Protein AF-A0A173XIH0-F1 (afdb_monomer)

Structure (mmCIF, N/CA/C/O backbone):
data_AF-A0A173XIH0-F1
#
_entry.id   AF-A0A173XIH0-F1
#
loop_
_atom_site.group_PDB
_atom_site.id
_atom_site.type_symbol
_atom_site.label_atom_id
_atom_site.label_alt_id
_atom_site.label_comp_id
_atom_site.label_asym_id
_atom_site.label_entity_id
_atom_site.label_seq_id
_atom_site.pdbx_PDB_ins_code
_atom_site.Cartn_x
_atom_site.Cartn_y
_atom_site.Cartn_z
_atom_site.occupancy
_atom_site.B_iso_or_equiv
_atom_site.auth_seq_id
_atom_site.auth_comp_id
_atom_site.auth_asym_id
_atom_site.auth_atom_id
_atom_site.pdbx_PDB_model_num
ATOM 1 N N . MET A 1 1 ? -37.926 19.557 37.942 1.00 60.47 1 MET A N 1
ATOM 2 C CA . MET A 1 1 ? -37.524 19.863 36.545 1.00 60.47 1 MET A CA 1
ATOM 3 C C . MET A 1 1 ? -36.013 20.050 36.381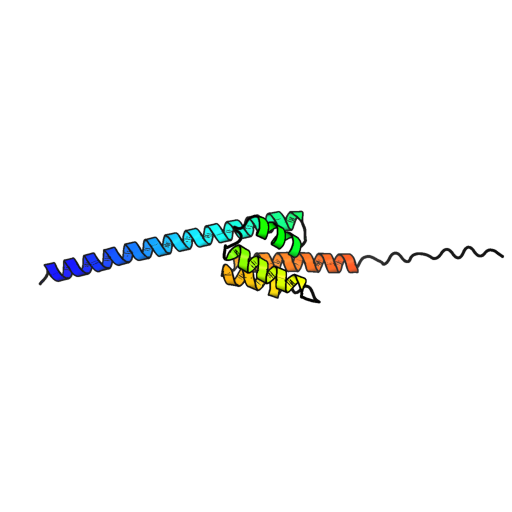 1.00 60.47 1 MET A C 1
ATOM 5 O O . MET A 1 1 ? -35.509 19.671 35.335 1.00 60.47 1 MET A O 1
ATOM 9 N N . GLN A 1 2 ? -35.277 20.563 37.377 1.00 63.16 2 GLN A N 1
ATOM 10 C CA . GLN A 1 2 ? -33.815 20.741 37.290 1.00 63.16 2 GLN A CA 1
ATOM 11 C C . GLN A 1 2 ? -33.027 19.413 37.257 1.00 63.16 2 GLN A C 1
ATOM 13 O O . GLN A 1 2 ? -32.140 19.270 36.421 1.00 63.16 2 GLN A O 1
ATOM 18 N N . ASP A 1 3 ? -33.408 18.404 38.051 1.00 62.69 3 ASP A N 1
ATOM 19 C CA . ASP A 1 3 ? -32.723 17.094 38.065 1.00 62.69 3 ASP A CA 1
ATOM 20 C C . ASP A 1 3 ? -32.789 16.342 36.726 1.00 62.69 3 ASP A C 1
ATOM 22 O O . ASP A 1 3 ? -31.844 15.658 36.338 1.00 62.69 3 ASP A O 1
ATOM 26 N N . LEU A 1 4 ? -33.882 16.513 35.973 1.00 60.94 4 LEU A N 1
ATOM 27 C CA . LEU A 1 4 ? -34.071 15.870 34.669 1.00 60.94 4 LEU A CA 1
ATOM 28 C C . LEU A 1 4 ? -33.140 16.471 33.600 1.00 60.94 4 LEU A C 1
ATOM 30 O O . LEU A 1 4 ? -32.615 15.747 32.758 1.00 60.94 4 LEU A O 1
ATOM 34 N N . ILE A 1 5 ? -32.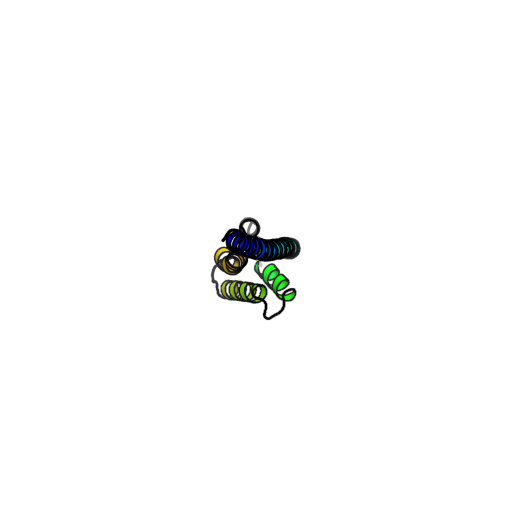890 17.783 33.665 1.00 63.06 5 ILE A N 1
ATOM 35 C CA . ILE A 1 5 ? -31.971 18.493 32.762 1.00 63.06 5 ILE A CA 1
ATOM 36 C C . ILE A 1 5 ? -30.520 18.094 33.058 1.00 63.06 5 ILE A C 1
ATOM 38 O O . ILE A 1 5 ? -29.743 17.863 32.131 1.00 63.06 5 ILE A O 1
ATOM 42 N N . ILE A 1 6 ? -30.163 17.949 34.338 1.00 63.34 6 ILE A N 1
ATOM 43 C CA . ILE A 1 6 ? -28.825 17.506 34.757 1.00 63.34 6 ILE A CA 1
ATOM 44 C C . ILE A 1 6 ? -28.576 16.062 34.297 1.00 63.34 6 ILE A C 1
ATOM 46 O O . ILE A 1 6 ? -27.523 15.777 33.729 1.00 63.34 6 ILE A O 1
ATOM 50 N N . TYR A 1 7 ? -29.555 15.165 34.450 1.00 60.44 7 TYR A N 1
ATOM 51 C CA . TYR A 1 7 ? -29.429 13.771 34.012 1.00 60.44 7 TYR A CA 1
ATOM 52 C C . TYR A 1 7 ? -29.264 13.645 32.485 1.00 60.44 7 TYR A C 1
ATOM 54 O O . TYR A 1 7 ? -28.395 12.910 32.010 1.00 60.44 7 TYR A O 1
ATOM 62 N N . PHE A 1 8 ? -30.027 14.423 31.706 1.00 60.16 8 PHE A N 1
ATOM 63 C CA . PHE A 1 8 ? -29.871 14.488 30.246 1.00 60.16 8 PHE A CA 1
ATOM 64 C C . PHE A 1 8 ? -28.514 15.077 29.823 1.00 60.16 8 PHE A C 1
ATOM 66 O O . PHE A 1 8 ? -27.862 14.534 28.931 1.00 60.16 8 PHE A O 1
ATOM 73 N N . GLY A 1 9 ? -28.048 16.143 30.482 1.00 61.84 9 GLY A N 1
ATOM 74 C CA . GLY A 1 9 ? -26.745 16.756 30.202 1.00 61.84 9 GLY A CA 1
ATOM 75 C C . GLY A 1 9 ? -25.562 15.823 30.486 1.00 61.84 9 GLY A C 1
ATOM 76 O O . GLY A 1 9 ? -24.640 15.721 29.674 1.00 61.84 9 GLY A O 1
ATOM 77 N N . VAL A 1 10 ? -25.612 15.076 31.595 1.00 64.00 10 VAL A N 1
ATOM 78 C CA . VAL A 1 10 ? -24.589 14.078 31.963 1.00 64.00 10 VAL A CA 1
ATOM 79 C C . VAL A 1 10 ? -24.595 12.884 30.994 1.00 64.00 10 VAL A C 1
ATOM 81 O O . VAL A 1 10 ? -23.530 12.391 30.605 1.00 64.00 10 VAL A O 1
ATOM 84 N N . GLY A 1 11 ? -25.772 12.449 30.532 1.00 63.78 11 GLY A N 1
ATOM 85 C CA . GLY A 1 11 ? -25.904 11.396 29.517 1.00 63.78 11 GLY A CA 1
ATOM 86 C C . GLY A 1 11 ? -25.273 11.767 28.167 1.00 63.78 11 GLY A C 1
ATOM 87 O O . GLY A 1 11 ? -24.557 10.965 27.570 1.00 63.78 11 GLY A O 1
ATOM 88 N N . ILE A 1 12 ? -25.459 13.007 27.705 1.00 69.69 12 ILE A N 1
ATOM 89 C CA . ILE A 1 12 ? -24.890 13.482 26.430 1.00 69.69 12 ILE A CA 1
ATOM 90 C C . ILE A 1 12 ? -23.365 13.650 26.531 1.00 69.69 12 ILE A C 1
ATOM 92 O O . ILE A 1 12 ? -22.634 13.234 25.628 1.00 69.69 12 ILE A O 1
ATOM 96 N N . ALA A 1 13 ? -22.865 14.201 27.641 1.00 70.44 13 ALA A N 1
ATOM 97 C CA . ALA A 1 13 ? -21.429 14.381 27.857 1.00 70.44 13 ALA A CA 1
ATOM 98 C C . ALA A 1 13 ? -20.673 13.040 27.927 1.00 70.44 13 ALA A C 1
ATOM 100 O O . ALA A 1 13 ? -19.589 12.902 27.355 1.00 70.44 13 ALA A O 1
ATOM 101 N N . SER A 1 14 ? -21.255 12.029 28.580 1.00 71.75 14 SER A N 1
ATOM 102 C CA . SER A 1 14 ? -20.665 10.685 28.667 1.00 71.75 14 SER A CA 1
ATOM 103 C C . SER A 1 14 ? -20.695 9.925 27.334 1.00 71.75 14 SER A C 1
ATOM 105 O O . SER A 1 14 ? -19.722 9.255 26.993 1.00 71.75 14 SER A O 1
ATOM 107 N N . ALA A 1 15 ? -21.740 10.079 26.517 1.00 76.19 15 ALA A N 1
ATOM 108 C CA . ALA A 1 15 ? -21.758 9.516 25.165 1.00 76.19 15 ALA A CA 1
ATOM 109 C C . ALA A 1 15 ? -20.702 10.174 24.253 1.00 76.19 15 ALA A C 1
ATOM 111 O O . ALA A 1 15 ? -19.993 9.485 23.514 1.00 76.19 15 ALA A O 1
ATOM 112 N N . GLY A 1 16 ? -20.541 11.500 24.346 1.00 79.12 16 GLY A N 1
ATOM 113 C CA . GLY A 1 16 ? -19.545 12.249 23.578 1.00 79.12 16 GLY A CA 1
ATOM 114 C C . GLY A 1 16 ? -18.103 11.821 23.872 1.00 79.12 16 GLY A C 1
ATOM 115 O O . GLY A 1 16 ? -17.307 11.655 22.944 1.00 79.12 16 GLY A O 1
ATOM 116 N N . THR A 1 17 ? -17.765 11.569 25.141 1.00 84.88 17 THR A N 1
ATOM 117 C CA . THR A 1 17 ? -16.416 11.114 25.523 1.00 84.88 17 THR A CA 1
ATOM 118 C C . THR A 1 17 ? -16.104 9.712 25.002 1.00 84.88 17 THR A C 1
ATOM 120 O O . THR A 1 17 ? -14.998 9.484 24.508 1.00 84.88 17 THR A O 1
ATOM 123 N N . VAL A 1 18 ? -17.070 8.787 25.023 1.00 85.50 18 VAL A N 1
ATOM 124 C CA . VAL A 1 18 ? -16.895 7.430 24.475 1.00 85.50 18 VAL A CA 1
ATOM 125 C C . VAL A 1 18 ? -16.679 7.468 22.960 1.00 85.50 18 VAL A C 1
ATOM 127 O O . VAL A 1 18 ? -15.744 6.837 22.459 1.00 85.50 18 VAL A O 1
ATOM 130 N N . VAL A 1 19 ? -17.479 8.247 22.223 1.00 87.81 19 VAL A N 1
ATOM 131 C CA . VAL A 1 19 ? -17.314 8.409 20.766 1.00 87.81 19 VAL A CA 1
ATOM 132 C C . VAL A 1 19 ? -15.955 9.033 20.435 1.00 87.81 19 VAL A C 1
ATOM 134 O O . VAL A 1 19 ? -15.242 8.526 19.564 1.00 87.81 19 VAL A O 1
ATOM 137 N N . GLY A 1 20 ? -15.551 10.073 21.172 1.00 87.94 20 GLY A N 1
ATOM 138 C CA . GLY A 1 20 ? -14.238 10.702 21.025 1.00 87.94 20 GLY A CA 1
ATOM 139 C C . GLY A 1 20 ? -13.082 9.725 21.260 1.00 87.94 20 GLY A C 1
ATOM 140 O O . GLY A 1 20 ? -12.135 9.682 20.472 1.00 87.94 20 GLY A O 1
ATOM 141 N N . LEU A 1 21 ? -13.180 8.872 22.286 1.00 90.94 21 LEU A N 1
ATOM 142 C CA . LEU A 1 21 ? -12.174 7.851 22.588 1.00 90.94 21 LEU A CA 1
ATOM 143 C C . LEU A 1 21 ? -12.066 6.803 21.467 1.00 90.94 21 LEU A C 1
ATOM 145 O O . LEU A 1 21 ? -10.957 6.429 21.072 1.00 90.94 21 LEU A O 1
ATOM 149 N N . ILE A 1 22 ? -13.201 6.345 20.928 1.00 91.38 22 ILE A N 1
ATOM 150 C CA . ILE A 1 22 ? -13.241 5.379 19.820 1.00 91.38 22 ILE A CA 1
ATOM 151 C C . ILE A 1 22 ? -12.598 5.986 18.568 1.00 91.38 22 ILE A C 1
ATOM 153 O O . ILE A 1 22 ? -11.704 5.367 17.983 1.00 91.38 22 ILE A O 1
ATOM 157 N N . ALA A 1 23 ? -12.988 7.206 18.187 1.00 90.56 23 ALA A N 1
ATOM 158 C CA . ALA A 1 23 ? -12.417 7.911 17.041 1.00 90.56 23 ALA A CA 1
ATOM 159 C C . ALA A 1 23 ? -10.901 8.113 17.200 1.00 90.56 23 ALA A C 1
ATOM 161 O O . ALA A 1 23 ? -10.127 7.813 16.287 1.00 90.56 23 ALA A O 1
ATOM 162 N N . PHE A 1 24 ? -10.455 8.519 18.392 1.00 89.75 24 PHE A N 1
ATOM 163 C CA . PHE A 1 24 ? -9.037 8.670 18.711 1.00 89.75 24 PHE A CA 1
ATOM 164 C C . PHE A 1 24 ? -8.264 7.348 18.579 1.00 89.75 24 PHE A C 1
ATOM 166 O O . PHE A 1 24 ? -7.184 7.299 17.978 1.00 89.75 24 PHE A O 1
ATOM 173 N N . CYS A 1 25 ? -8.826 6.247 19.084 1.00 90.38 25 CYS A N 1
ATOM 174 C CA . CYS A 1 25 ? -8.228 4.919 18.963 1.00 90.38 25 CYS A CA 1
ATOM 175 C C . CYS A 1 25 ? -8.116 4.466 17.502 1.00 90.38 25 CYS A C 1
ATOM 177 O O . CYS A 1 25 ? -7.081 3.919 17.106 1.00 90.38 25 CYS A O 1
ATOM 179 N N . LEU A 1 26 ? -9.155 4.697 16.694 1.00 88.06 26 LEU A N 1
ATOM 180 C CA . LEU A 1 26 ? -9.155 4.383 15.264 1.00 88.06 26 LEU A CA 1
ATOM 181 C C . LEU A 1 26 ? -8.106 5.206 14.512 1.00 88.06 26 LEU A C 1
ATOM 183 O O . LEU A 1 26 ? -7.312 4.638 13.762 1.00 88.06 26 LEU A O 1
ATOM 187 N N . HIS A 1 27 ? -8.025 6.508 14.784 1.00 87.06 27 HIS A N 1
ATOM 188 C CA . HIS A 1 27 ? -7.030 7.394 14.188 1.00 87.06 27 HIS A CA 1
ATOM 189 C C . HIS A 1 27 ? -5.594 6.960 14.533 1.00 87.06 27 HIS A C 1
ATOM 191 O O . HIS A 1 27 ? -4.738 6.836 13.653 1.00 87.06 27 HIS A O 1
ATOM 197 N N . ARG A 1 28 ? -5.325 6.616 15.800 1.00 89.19 28 ARG A N 1
ATOM 198 C CA . ARG A 1 28 ? -4.007 6.113 16.221 1.00 89.19 28 ARG A CA 1
ATOM 199 C C . ARG A 1 28 ? -3.665 4.771 15.566 1.00 89.19 28 ARG A C 1
ATOM 201 O O . ARG A 1 28 ? -2.511 4.549 15.196 1.00 89.19 28 ARG A O 1
ATOM 208 N N . LYS A 1 29 ? -4.649 3.880 15.392 1.00 88.88 29 LYS A N 1
ATOM 209 C CA . LYS A 1 29 ? -4.476 2.621 14.648 1.00 88.88 29 LYS A CA 1
ATOM 210 C C . LYS A 1 29 ? -4.179 2.875 13.165 1.00 88.88 29 LYS A C 1
ATOM 212 O O . LYS A 1 29 ? -3.264 2.235 12.651 1.00 88.88 29 LYS A O 1
ATOM 217 N N . LYS A 1 30 ? -4.879 3.813 12.505 1.00 89.44 30 LYS A N 1
ATOM 218 C CA . LYS A 1 30 ? -4.611 4.220 11.108 1.00 89.44 30 LYS A CA 1
ATOM 219 C C . LYS A 1 30 ? -3.163 4.694 10.962 1.00 89.44 30 LYS A C 1
ATOM 221 O O . LYS A 1 30 ? -2.419 4.103 10.185 1.00 89.44 30 LYS A O 1
ATOM 226 N N . LYS A 1 31 ? -2.716 5.634 11.804 1.00 90.88 31 LYS A N 1
ATOM 227 C CA . LYS A 1 31 ? -1.332 6.148 11.776 1.00 90.88 31 LYS A CA 1
ATOM 228 C C . LYS A 1 31 ? -0.270 5.060 11.939 1.00 90.88 31 LYS A C 1
ATOM 230 O O . LYS A 1 31 ? 0.710 5.046 11.203 1.00 90.88 31 LYS A O 1
ATOM 235 N N . LYS A 1 32 ? -0.470 4.109 12.860 1.00 92.31 32 LYS A N 1
ATOM 236 C CA . LYS A 1 32 ? 0.459 2.975 13.027 1.00 92.31 32 LYS A CA 1
ATOM 237 C C . LYS A 1 32 ? 0.5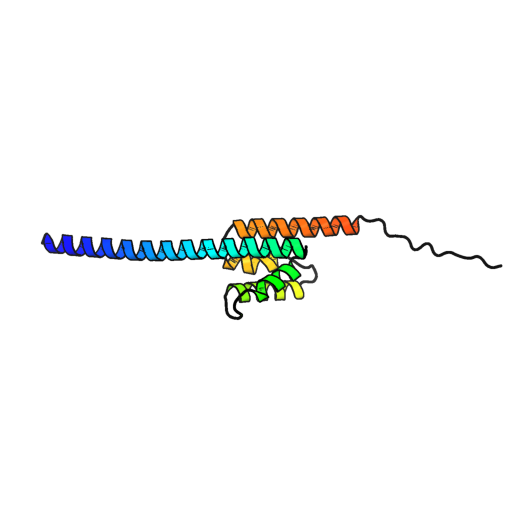38 2.097 11.776 1.00 92.31 32 LYS A C 1
ATOM 239 O O . LYS A 1 32 ? 1.623 1.651 11.418 1.00 92.31 32 LYS A O 1
ATOM 244 N N . LYS A 1 33 ? -0.597 1.843 11.119 1.00 91.81 33 LYS A N 1
ATOM 245 C CA . LYS A 1 33 ? -0.637 1.051 9.882 1.00 91.81 33 LYS A CA 1
ATOM 246 C C . LYS A 1 33 ? 0.063 1.756 8.722 1.00 91.81 33 LYS A C 1
ATOM 248 O O . LYS A 1 33 ? 0.827 1.105 8.018 1.00 91.81 33 LYS A O 1
ATOM 253 N N . VAL A 1 34 ? -0.172 3.059 8.560 1.00 93.25 34 VAL A N 1
ATOM 254 C CA . VAL A 1 34 ? 0.494 3.894 7.549 1.00 93.25 34 VAL A CA 1
ATOM 255 C C . VAL A 1 34 ? 2.006 3.884 7.765 1.00 93.25 34 VAL A C 1
ATOM 257 O O . VAL A 1 34 ? 2.751 3.547 6.850 1.00 93.25 34 VAL A O 1
ATOM 260 N N . ALA A 1 35 ? 2.463 4.151 8.993 1.00 94.12 35 ALA A N 1
ATOM 261 C CA . ALA A 1 35 ? 3.886 4.138 9.324 1.00 94.12 35 ALA A CA 1
ATOM 262 C C . ALA A 1 35 ? 4.537 2.781 9.005 1.00 94.12 35 ALA A C 1
ATOM 264 O O . ALA A 1 35 ? 5.572 2.731 8.343 1.00 94.12 35 ALA A O 1
ATOM 265 N N . PHE A 1 36 ? 3.886 1.678 9.393 1.00 94.69 36 PHE A N 1
ATOM 266 C CA . PHE A 1 36 ? 4.359 0.329 9.081 1.00 94.69 36 PHE A CA 1
ATOM 267 C C . PHE A 1 36 ? 4.454 0.067 7.571 1.00 94.69 36 PHE A C 1
ATOM 269 O O . PHE A 1 36 ? 5.416 -0.560 7.117 1.00 94.69 36 PHE A O 1
ATOM 276 N N . TYR A 1 37 ? 3.460 0.523 6.800 1.00 95.69 37 TYR A N 1
ATOM 277 C CA . TYR A 1 37 ? 3.460 0.385 5.347 1.00 95.69 37 TYR A CA 1
ATOM 278 C C . TYR A 1 37 ? 4.628 1.159 4.730 1.00 95.69 37 TYR A C 1
ATOM 280 O O . TYR A 1 37 ? 5.430 0.560 4.018 1.00 95.69 37 TYR A O 1
ATOM 288 N N . ILE A 1 38 ? 4.768 2.448 5.057 1.00 95.50 38 ILE A N 1
ATOM 289 C CA . ILE A 1 38 ? 5.823 3.328 4.533 1.00 95.50 38 ILE A CA 1
ATOM 290 C C . ILE A 1 38 ? 7.214 2.773 4.848 1.00 95.50 38 ILE A C 1
ATOM 292 O O . ILE A 1 38 ? 8.080 2.722 3.972 1.00 95.50 38 ILE A O 1
ATOM 296 N N . GLU A 1 39 ? 7.440 2.344 6.090 1.00 95.56 39 GLU A N 1
ATOM 297 C CA . GLU A 1 39 ? 8.722 1.789 6.525 1.00 95.56 39 GLU A CA 1
ATOM 298 C C . GLU A 1 39 ? 9.041 0.482 5.789 1.00 95.56 39 GLU A C 1
ATOM 300 O O . GLU A 1 39 ? 10.124 0.324 5.217 1.00 95.56 39 GLU A O 1
ATOM 305 N N . SER A 1 40 ? 8.082 -0.447 5.752 1.00 94.44 40 SER A N 1
ATOM 306 C CA . SER A 1 40 ? 8.278 -1.743 5.102 1.00 94.44 40 SER A CA 1
ATOM 307 C C . SER A 1 40 ? 8.472 -1.592 3.594 1.00 94.44 40 SER A C 1
ATOM 309 O O . SER A 1 40 ? 9.381 -2.211 3.039 1.00 94.44 40 SER A O 1
ATOM 311 N N . PHE A 1 41 ? 7.673 -0.746 2.940 1.00 95.75 41 PHE A N 1
ATOM 312 C CA . PHE A 1 41 ? 7.770 -0.496 1.506 1.00 95.75 41 PHE A CA 1
ATOM 313 C C . PHE A 1 41 ? 9.126 0.115 1.152 1.00 95.75 41 PHE A C 1
ATOM 315 O O . PHE A 1 41 ? 9.811 -0.404 0.275 1.00 95.75 41 PHE A O 1
ATOM 322 N N . ASN A 1 42 ? 9.578 1.142 1.884 1.00 94.50 42 ASN A N 1
ATOM 323 C CA . ASN A 1 42 ? 10.907 1.726 1.685 1.00 94.50 42 ASN A CA 1
ATOM 324 C C . ASN A 1 42 ? 12.029 0.697 1.846 1.00 94.50 42 ASN A C 1
ATOM 326 O O . ASN A 1 42 ? 12.970 0.679 1.053 1.00 94.50 42 ASN A O 1
ATOM 330 N N . ASN A 1 43 ? 11.950 -0.159 2.867 1.00 94.75 43 ASN A N 1
ATOM 331 C CA . ASN A 1 43 ? 12.973 -1.171 3.118 1.00 94.75 43 ASN A CA 1
ATOM 332 C C . ASN A 1 43 ? 13.060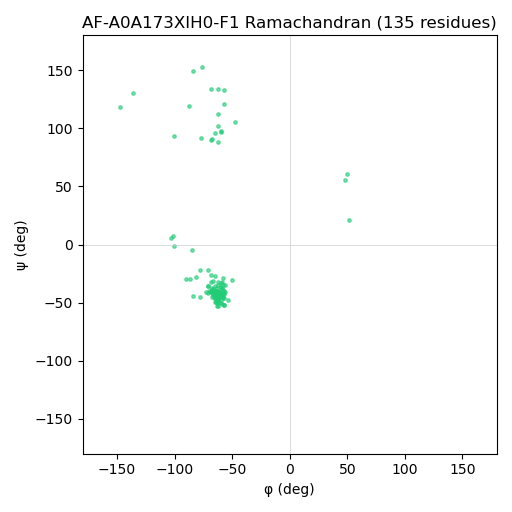 -2.183 1.964 1.00 94.75 43 ASN A C 1
ATOM 334 O O . ASN A 1 43 ? 14.148 -2.465 1.463 1.00 94.75 43 ASN A O 1
ATOM 338 N N . TYR A 1 44 ? 11.920 -2.688 1.488 1.00 95.06 44 TYR A N 1
ATOM 339 C CA . TYR A 1 44 ? 11.897 -3.602 0.344 1.00 95.06 44 TYR A CA 1
ATOM 340 C C . TYR A 1 44 ? 12.298 -2.915 -0.962 1.00 95.06 44 TYR A C 1
ATOM 342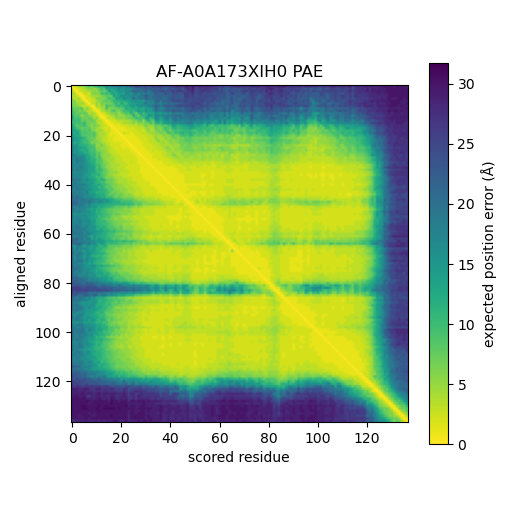 O O . TYR A 1 44 ? 13.078 -3.485 -1.723 1.00 95.06 44 TYR A O 1
ATOM 350 N N . PHE A 1 45 ? 11.858 -1.678 -1.191 1.00 94.44 45 PHE A N 1
ATOM 351 C CA . PHE A 1 45 ? 12.221 -0.926 -2.387 1.00 94.44 45 PHE A CA 1
ATOM 352 C C . PHE A 1 45 ? 13.721 -0.637 -2.451 1.00 94.44 45 PHE A C 1
ATOM 354 O O . PHE A 1 45 ? 14.327 -0.790 -3.506 1.00 94.44 45 PHE A O 1
ATOM 361 N N . ARG A 1 46 ? 14.363 -0.304 -1.323 1.00 91.38 46 ARG A N 1
ATOM 362 C CA . ARG A 1 46 ? 15.825 -0.127 -1.264 1.00 91.38 46 ARG A CA 1
ATOM 363 C C . ARG A 1 46 ? 16.589 -1.386 -1.673 1.00 91.38 46 ARG A C 1
ATOM 365 O O . ARG A 1 46 ? 17.632 -1.264 -2.308 1.00 91.38 46 ARG A O 1
ATOM 372 N N . LYS A 1 47 ? 16.080 -2.567 -1.308 1.00 90.19 47 LYS A N 1
ATOM 373 C CA . LYS A 1 47 ? 16.707 -3.861 -1.620 1.00 90.19 47 LYS A CA 1
ATOM 374 C C . LYS A 1 47 ? 16.469 -4.287 -3.064 1.00 90.19 47 LYS A C 1
ATOM 376 O O . LYS A 1 47 ? 17.399 -4.721 -3.727 1.00 90.19 47 LYS A O 1
ATOM 381 N N . ASN A 1 48 ? 15.234 -4.152 -3.536 1.00 88.19 48 ASN A N 1
ATOM 382 C CA . ASN A 1 48 ? 14.823 -4.696 -4.826 1.00 88.19 48 ASN A CA 1
ATOM 383 C C . ASN A 1 48 ? 15.035 -3.709 -5.981 1.00 88.19 48 ASN A C 1
ATOM 385 O O . ASN A 1 48 ? 15.214 -4.137 -7.113 1.00 88.19 48 ASN A O 1
ATOM 389 N N . ARG A 1 49 ? 14.954 -2.398 -5.706 1.00 87.56 49 ARG A N 1
ATOM 390 C CA . ARG A 1 49 ? 14.882 -1.303 -6.696 1.00 87.56 49 ARG A CA 1
ATOM 391 C C . ARG A 1 49 ? 13.799 -1.484 -7.771 1.00 87.56 49 ARG A C 1
ATOM 393 O O . ARG A 1 49 ? 13.846 -0.850 -8.817 1.00 87.56 49 ARG A O 1
ATOM 400 N N . ASP A 1 50 ? 12.796 -2.305 -7.480 1.00 90.19 50 ASP A N 1
ATOM 401 C CA . ASP A 1 50 ? 11.698 -2.648 -8.376 1.00 90.19 50 ASP A CA 1
ATOM 402 C C . ASP A 1 50 ? 10.372 -2.616 -7.603 1.00 90.19 50 ASP A C 1
ATOM 404 O O . ASP A 1 50 ? 10.251 -3.188 -6.511 1.00 90.19 50 ASP A O 1
ATOM 408 N N . ILE A 1 51 ? 9.375 -1.917 -8.153 1.00 92.44 51 ILE A N 1
ATOM 409 C CA . ILE A 1 51 ? 8.076 -1.692 -7.498 1.00 92.44 51 ILE A CA 1
ATOM 410 C C . ILE A 1 51 ? 7.279 -2.996 -7.393 1.00 92.44 51 ILE A C 1
ATOM 412 O O . ILE A 1 51 ? 6.714 -3.288 -6.339 1.00 92.44 51 ILE A O 1
ATOM 416 N N . ARG A 1 52 ? 7.288 -3.827 -8.437 1.00 93.62 52 ARG A N 1
ATOM 417 C CA . ARG A 1 52 ? 6.549 -5.093 -8.476 1.00 93.62 52 ARG A CA 1
ATOM 418 C C . ARG A 1 52 ? 7.077 -6.076 -7.432 1.00 93.62 52 ARG A C 1
ATOM 420 O 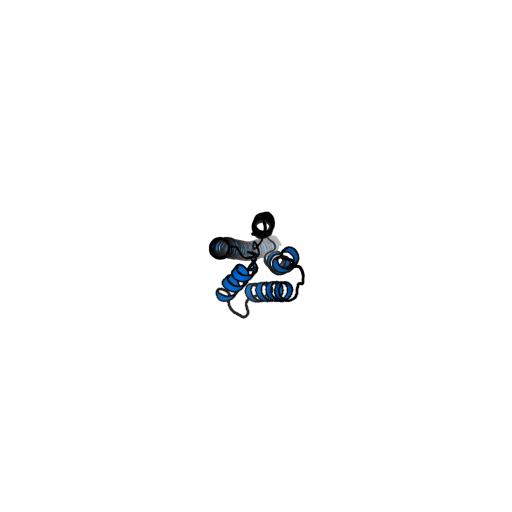O . ARG A 1 52 ? 6.312 -6.617 -6.632 1.00 93.62 52 ARG A O 1
ATOM 427 N N . LEU A 1 53 ? 8.395 -6.273 -7.385 1.00 93.31 53 LEU A N 1
ATOM 428 C CA . LEU A 1 53 ? 9.058 -7.126 -6.394 1.00 93.31 53 LEU A CA 1
ATOM 429 C C . LEU A 1 53 ? 8.851 -6.602 -4.970 1.00 93.31 53 LEU A C 1
ATOM 431 O O . LEU A 1 53 ? 8.695 -7.386 -4.029 1.00 93.31 53 LEU A O 1
ATOM 435 N N . THR A 1 54 ? 8.805 -5.280 -4.804 1.00 95.31 54 THR A N 1
ATOM 436 C CA . THR A 1 54 ? 8.480 -4.634 -3.527 1.00 95.31 54 THR A CA 1
ATOM 437 C C . THR A 1 54 ? 7.056 -4.967 -3.089 1.00 95.31 54 THR A C 1
ATOM 439 O O . THR A 1 54 ? 6.869 -5.450 -1.972 1.00 95.31 54 THR A O 1
ATOM 442 N N . MET A 1 55 ? 6.062 -4.811 -3.967 1.00 94.38 55 MET A N 1
ATOM 443 C CA . MET A 1 55 ? 4.664 -5.157 -3.683 1.00 94.38 55 MET A CA 1
ATOM 444 C C . MET A 1 55 ? 4.487 -6.653 -3.374 1.00 94.38 55 MET A C 1
ATOM 446 O O . MET A 1 55 ? 3.796 -7.005 -2.417 1.00 94.38 55 MET A O 1
ATOM 450 N N . LEU A 1 56 ? 5.166 -7.545 -4.103 1.00 94.88 56 LEU A N 1
ATOM 451 C CA . LEU A 1 56 ? 5.170 -8.987 -3.812 1.00 94.88 56 LEU A CA 1
ATOM 452 C C . LEU A 1 56 ? 5.780 -9.299 -2.439 1.00 94.88 56 LEU A C 1
ATOM 454 O O . LEU A 1 56 ? 5.260 -10.133 -1.695 1.00 94.88 56 LEU A O 1
ATOM 458 N N . SER A 1 57 ? 6.870 -8.619 -2.081 1.00 94.62 57 SER A N 1
ATOM 459 C CA . SER A 1 57 ? 7.522 -8.780 -0.775 1.00 94.62 57 SER A CA 1
ATOM 460 C C . SER A 1 57 ? 6.633 -8.276 0.364 1.00 94.62 57 SER A C 1
ATOM 462 O O . SER A 1 57 ? 6.516 -8.937 1.398 1.00 94.62 57 SER A O 1
ATOM 464 N N . MET A 1 58 ? 5.943 -7.154 0.149 1.00 93.94 58 MET A N 1
ATOM 465 C CA . MET A 1 58 ? 4.941 -6.615 1.070 1.00 93.94 58 MET A CA 1
ATOM 466 C C . MET A 1 58 ? 3.770 -7.581 1.259 1.00 93.94 58 MET A C 1
ATOM 468 O O . MET A 1 58 ? 3.357 -7.837 2.391 1.00 93.94 58 MET A O 1
ATOM 472 N N . LEU A 1 59 ? 3.270 -8.181 0.176 1.00 94.25 59 LEU A N 1
ATOM 473 C CA . LEU A 1 59 ? 2.144 -9.112 0.218 1.00 94.25 59 LEU A CA 1
ATOM 474 C C . LEU A 1 59 ? 2.413 -10.320 1.129 1.00 94.25 59 LEU A C 1
ATOM 476 O O . LEU A 1 59 ? 1.502 -10.773 1.820 1.00 94.25 59 LEU A O 1
ATOM 480 N N . LYS A 1 60 ? 3.662 -10.806 1.191 1.00 92.69 60 LYS A N 1
ATOM 481 C CA . LYS A 1 60 ? 4.062 -11.917 2.076 1.00 92.69 60 LYS A CA 1
ATOM 482 C C . LYS A 1 60 ? 3.954 -11.577 3.567 1.00 92.69 60 LYS A C 1
ATOM 484 O O . LYS A 1 60 ? 3.768 -12.484 4.373 1.00 92.69 60 LYS A O 1
ATOM 489 N N . LYS A 1 61 ? 4.067 -10.298 3.945 1.00 91.81 61 LYS A N 1
ATOM 490 C CA . LYS A 1 61 ? 3.954 -9.848 5.344 1.00 91.81 61 LYS A CA 1
ATOM 491 C C . LYS A 1 61 ? 2.511 -9.698 5.819 1.00 91.81 61 LYS A C 1
ATOM 493 O O . LYS A 1 61 ? 2.251 -9.807 7.017 1.00 91.81 61 LYS A O 1
ATOM 498 N N . TYR A 1 62 ? 1.575 -9.420 4.916 1.00 91.88 62 TYR A N 1
ATOM 499 C CA . TYR A 1 62 ? 0.181 -9.215 5.291 1.00 91.88 62 TYR A CA 1
ATOM 500 C C . TYR A 1 62 ? -0.586 -10.533 5.416 1.00 91.88 62 TYR A C 1
ATOM 502 O O . TYR A 1 62 ? -0.343 -11.512 4.710 1.00 91.88 62 TYR A O 1
ATOM 510 N N . LYS A 1 63 ? -1.582 -10.555 6.311 1.00 91.06 63 LYS A N 1
ATOM 511 C CA . LYS A 1 63 ? -2.512 -11.687 6.407 1.00 91.06 63 LYS A CA 1
ATOM 512 C C . LYS A 1 63 ? -3.275 -11.815 5.085 1.00 91.06 63 LYS A C 1
ATOM 514 O O . LYS A 1 63 ? -3.840 -10.837 4.611 1.00 91.06 63 LYS A O 1
ATOM 519 N N . LYS A 1 64 ? -3.385 -13.032 4.538 1.00 88.12 64 LYS A N 1
ATOM 520 C CA . LYS A 1 64 ? -3.966 -13.303 3.200 1.00 88.12 64 LYS A CA 1
ATOM 521 C C . LYS A 1 64 ? -5.345 -12.674 2.933 1.00 88.12 64 LYS A C 1
ATOM 523 O O . LYS A 1 64 ? -5.656 -12.405 1.774 1.00 88.12 64 LYS A O 1
ATOM 528 N N . ARG A 1 65 ? -6.164 -12.504 3.978 1.00 88.06 65 ARG A N 1
ATOM 529 C CA . ARG A 1 65 ? -7.535 -11.959 3.932 1.00 88.06 65 ARG A CA 1
ATOM 530 C C . ARG A 1 65 ? -7.633 -10.492 4.382 1.00 88.06 65 ARG A C 1
ATOM 532 O O . ARG A 1 65 ? -8.736 -9.999 4.581 1.00 88.06 65 ARG A O 1
ATOM 539 N N . SER A 1 66 ? -6.511 -9.811 4.619 1.00 92.75 66 SER A N 1
ATOM 540 C CA . SER A 1 66 ? -6.531 -8.404 5.023 1.00 92.75 66 SER A CA 1
ATOM 541 C C . SER A 1 66 ? -6.828 -7.498 3.827 1.00 92.75 66 SER A C 1
ATOM 543 O O . SER A 1 66 ? -6.522 -7.849 2.684 1.00 92.75 66 SER A O 1
ATOM 545 N N . LYS A 1 67 ? -7.410 -6.324 4.091 1.00 93.44 67 LYS A N 1
ATOM 546 C CA . LYS A 1 67 ? -7.701 -5.333 3.046 1.00 93.44 67 LYS A CA 1
ATOM 547 C C . LYS A 1 67 ? -6.415 -4.872 2.355 1.00 93.44 67 LYS A C 1
ATOM 549 O O . LYS A 1 67 ? -6.389 -4.720 1.143 1.00 93.44 67 LYS A O 1
ATOM 554 N N . GLU A 1 68 ? -5.327 -4.753 3.116 1.00 93.88 68 GLU A N 1
ATOM 555 C CA . GLU A 1 68 ? -3.993 -4.407 2.615 1.00 93.88 68 GLU A CA 1
ATOM 556 C C . GLU A 1 68 ? -3.474 -5.463 1.627 1.00 93.88 68 GLU A C 1
ATOM 558 O O . GLU A 1 68 ? -2.998 -5.124 0.547 1.00 93.88 68 GLU A O 1
ATOM 563 N N . ALA A 1 69 ? -3.630 -6.753 1.951 1.00 94.75 69 ALA A N 1
ATOM 564 C CA . ALA A 1 69 ? -3.268 -7.836 1.040 1.00 94.75 69 ALA A CA 1
ATOM 565 C C . ALA A 1 69 ? -4.140 -7.851 -0.226 1.00 94.75 69 ALA A C 1
ATOM 567 O O . ALA A 1 69 ? -3.646 -8.180 -1.301 1.00 94.75 69 ALA A O 1
ATOM 568 N N . GLN A 1 70 ? -5.427 -7.515 -0.115 1.00 95.75 70 GLN A N 1
ATOM 569 C CA . GLN A 1 70 ? -6.327 -7.415 -1.267 1.00 95.75 70 GLN A CA 1
ATOM 570 C C . GLN A 1 70 ? -5.946 -6.250 -2.185 1.00 95.75 70 GLN A C 1
ATOM 572 O O . GLN A 1 70 ? -5.835 -6.462 -3.388 1.00 95.75 70 GLN A O 1
ATOM 577 N N . ALA A 1 71 ? -5.663 -5.068 -1.631 1.00 95.06 71 ALA A N 1
ATOM 578 C CA . ALA A 1 71 ? -5.199 -3.915 -2.401 1.00 95.06 71 ALA A CA 1
ATOM 579 C C . ALA A 1 71 ? -3.871 -4.206 -3.118 1.00 95.06 71 ALA A C 1
ATOM 581 O O . ALA A 1 71 ? -3.744 -3.948 -4.312 1.00 95.06 71 ALA A O 1
ATOM 582 N N . LEU A 1 72 ? -2.915 -4.837 -2.425 1.00 95.25 72 LEU A N 1
ATOM 583 C CA . LEU A 1 72 ? -1.652 -5.274 -3.030 1.00 95.25 72 LEU A CA 1
ATOM 584 C C . LEU A 1 72 ? -1.870 -6.270 -4.173 1.00 95.25 72 LEU A C 1
ATOM 586 O O . LEU A 1 72 ? -1.220 -6.154 -5.205 1.00 95.25 72 LEU A O 1
ATOM 590 N N . LYS A 1 73 ? -2.781 -7.237 -4.012 1.00 95.25 73 LYS A N 1
ATOM 591 C CA . LYS A 1 73 ? -3.123 -8.195 -5.075 1.00 95.25 73 LYS A CA 1
ATOM 592 C C . LYS A 1 73 ? -3.769 -7.516 -6.278 1.00 95.25 73 LYS A C 1
ATOM 594 O O . LYS A 1 73 ? -3.409 -7.860 -7.394 1.00 95.25 73 LYS A O 1
ATOM 599 N N . ALA A 1 74 ? -4.693 -6.583 -6.055 1.00 93.88 74 ALA A N 1
ATOM 600 C CA . ALA A 1 74 ? -5.350 -5.842 -7.129 1.00 93.88 74 ALA A CA 1
ATOM 601 C C . ALA A 1 74 ? -4.335 -5.010 -7.925 1.00 93.88 74 ALA A C 1
ATOM 603 O O . ALA A 1 74 ? -4.271 -5.126 -9.146 1.00 93.88 74 ALA A O 1
ATOM 604 N N . GLY A 1 75 ? -3.471 -4.267 -7.225 1.00 93.94 75 GLY A N 1
ATOM 605 C CA . GLY A 1 75 ? -2.399 -3.503 -7.857 1.00 93.94 75 GLY A CA 1
ATOM 606 C C . GLY A 1 75 ? -1.412 -4.388 -8.622 1.00 93.94 75 GLY A C 1
ATOM 607 O O . GLY A 1 75 ? -1.068 -4.083 -9.758 1.00 93.94 75 GLY A O 1
ATOM 608 N N . LEU A 1 76 ? -0.992 -5.518 -8.037 1.00 93.88 76 LEU A N 1
ATOM 609 C CA . LEU A 1 76 ? -0.108 -6.482 -8.705 1.00 93.88 76 LEU A CA 1
ATOM 610 C C . LEU A 1 76 ? -0.755 -7.104 -9.943 1.00 93.88 76 LEU A C 1
ATOM 612 O O . LEU A 1 76 ? -0.102 -7.214 -10.971 1.00 93.88 76 LEU A O 1
ATOM 616 N N . TYR A 1 77 ? -2.030 -7.481 -9.855 1.00 92.69 77 TYR A N 1
ATOM 617 C CA . TYR A 1 77 ? -2.769 -8.026 -10.988 1.00 92.69 77 TYR A CA 1
ATOM 618 C C . TYR A 1 77 ? -2.859 -7.014 -12.132 1.00 92.69 77 TYR A C 1
ATOM 620 O O . TYR A 1 77 ? -2.625 -7.371 -13.282 1.00 92.69 77 TYR A O 1
ATOM 628 N N . TYR A 1 78 ? -3.149 -5.747 -11.828 1.00 90.12 78 TYR A N 1
ATOM 629 C CA . TYR A 1 78 ? -3.155 -4.693 -12.840 1.00 90.12 78 TYR A CA 1
ATOM 630 C C . TYR A 1 78 ? -1.770 -4.518 -13.471 1.00 90.12 78 TYR A C 1
ATOM 632 O O . TYR A 1 78 ? -1.645 -4.467 -14.691 1.00 90.12 78 TYR A O 1
ATOM 640 N N . LEU A 1 79 ? -0.722 -4.486 -12.645 1.00 90.50 79 LEU A N 1
ATOM 641 C CA . LEU A 1 79 ? 0.648 -4.301 -13.111 1.00 90.50 79 LEU A CA 1
ATOM 642 C C . LEU A 1 79 ? 1.127 -5.451 -14.009 1.00 90.50 79 LEU A C 1
ATOM 644 O O . LEU A 1 79 ? 1.778 -5.195 -15.017 1.00 90.50 79 LEU A O 1
ATOM 648 N N . ASP A 1 80 ? 0.779 -6.692 -13.665 1.00 87.62 80 ASP A N 1
ATOM 649 C CA . ASP A 1 80 ? 1.142 -7.893 -14.429 1.00 87.62 80 ASP A CA 1
ATOM 650 C C . ASP A 1 80 ? 0.435 -7.964 -15.792 1.00 87.62 80 ASP A C 1
ATOM 652 O O . ASP A 1 80 ? 0.974 -8.553 -16.725 1.00 87.62 80 ASP A O 1
ATOM 656 N N . ASN A 1 81 ? -0.741 -7.342 -15.924 1.00 84.19 81 ASN A N 1
ATOM 657 C CA . ASN A 1 81 ? -1.512 -7.299 -17.171 1.00 84.19 81 ASN A CA 1
ATOM 658 C C . ASN A 1 81 ? -1.357 -5.972 -17.940 1.00 84.19 81 ASN A C 1
ATOM 660 O O . ASN A 1 81 ? -1.943 -5.805 -19.010 1.00 84.19 81 ASN A O 1
ATOM 664 N N . SER A 1 82 ? -0.584 -5.016 -17.418 1.00 78.75 82 SER A N 1
ATOM 665 C CA . SER A 1 82 ? -0.368 -3.716 -18.054 1.00 78.75 82 SER A CA 1
ATOM 666 C C . SER A 1 82 ? 0.797 -3.779 -19.044 1.00 78.75 82 SER A C 1
ATOM 668 O O . SER A 1 82 ? 1.944 -3.997 -18.655 1.00 78.75 82 SER A O 1
ATOM 670 N N . ILE A 1 83 ? 0.518 -3.505 -20.323 1.00 66.06 83 ILE A N 1
ATOM 671 C CA . ILE A 1 83 ? 1.523 -3.472 -21.406 1.00 66.06 83 ILE A CA 1
ATOM 672 C C . ILE A 1 83 ? 2.635 -2.446 -21.115 1.00 66.06 83 ILE A C 1
ATOM 674 O O . ILE A 1 83 ? 3.791 -2.658 -21.475 1.00 66.06 83 ILE A O 1
ATOM 678 N N . LEU A 1 84 ? 2.304 -1.344 -20.432 1.00 68.25 84 LEU A N 1
ATOM 679 C CA . LEU A 1 84 ? 3.223 -0.233 -20.159 1.00 68.25 84 LEU A CA 1
ATOM 680 C C . LEU A 1 84 ? 3.761 -0.210 -18.723 1.00 68.25 84 LEU A C 1
ATOM 682 O O . LEU A 1 84 ? 4.477 0.726 -18.371 1.00 68.25 84 LEU A O 1
ATOM 686 N N . GLN A 1 85 ? 3.451 -1.226 -17.906 1.00 73.56 85 GLN A N 1
ATOM 687 C CA . GLN A 1 85 ? 3.788 -1.254 -16.478 1.00 73.56 85 GLN A CA 1
ATOM 688 C C . GLN A 1 85 ? 3.399 0.051 -15.778 1.00 73.56 85 GLN A C 1
ATOM 690 O O . GLN A 1 85 ? 4.222 0.731 -15.165 1.00 73.56 85 GLN A O 1
ATOM 695 N N . ASP A 1 86 ? 2.125 0.403 -15.913 1.00 86.88 86 ASP A N 1
ATOM 696 C CA . ASP A 1 86 ? 1.545 1.600 -15.321 1.00 86.88 86 ASP A CA 1
ATOM 697 C C . ASP A 1 86 ? 1.512 1.484 -13.784 1.00 86.88 86 ASP A C 1
ATOM 699 O O . ASP A 1 86 ? 0.590 0.936 -13.168 1.00 86.88 86 ASP A O 1
ATOM 703 N N . TYR A 1 87 ? 2.603 1.958 -13.177 1.00 90.44 87 TYR A N 1
ATOM 704 C CA . TYR A 1 87 ? 2.837 1.920 -11.740 1.00 90.44 87 TYR A CA 1
ATOM 705 C C . TYR A 1 87 ? 1.903 2.847 -10.966 1.00 90.44 87 TYR A C 1
ATOM 707 O O . TYR A 1 87 ? 1.551 2.511 -9.836 1.00 90.44 87 TYR A O 1
ATOM 715 N N . ASP A 1 88 ? 1.503 3.978 -11.549 1.00 90.00 88 ASP A N 1
ATOM 716 C CA . ASP A 1 88 ? 0.601 4.938 -10.913 1.00 90.00 88 ASP A CA 1
ATOM 717 C C . ASP A 1 88 ? -0.756 4.278 -10.652 1.00 90.00 88 ASP A C 1
ATOM 719 O O . ASP A 1 88 ? -1.208 4.191 -9.506 1.00 90.00 88 ASP A O 1
ATOM 723 N N . SER A 1 89 ? -1.350 3.681 -11.687 1.00 90.81 89 SER A N 1
ATOM 724 C CA . SER A 1 89 ? -2.617 2.957 -11.552 1.00 90.81 89 SER A CA 1
ATOM 725 C C . SER A 1 89 ? -2.502 1.745 -10.626 1.00 90.81 89 SER A C 1
ATOM 727 O O . SER A 1 89 ? -3.382 1.523 -9.793 1.00 90.81 89 SER A O 1
ATOM 729 N N . ALA A 1 90 ? -1.409 0.978 -10.698 1.00 93.00 90 ALA A N 1
ATOM 730 C CA . ALA A 1 90 ? -1.196 -0.168 -9.812 1.00 93.00 90 ALA A CA 1
ATOM 731 C C . ALA A 1 90 ? -1.104 0.235 -8.328 1.00 93.00 90 ALA A C 1
ATOM 733 O O . ALA A 1 90 ? -1.682 -0.428 -7.461 1.00 93.00 90 ALA A O 1
ATOM 734 N N . LEU A 1 91 ? -0.386 1.318 -8.022 1.00 94.50 91 LEU A N 1
ATOM 735 C CA . LEU A 1 91 ? -0.209 1.801 -6.653 1.00 94.50 91 LEU A CA 1
ATOM 736 C C . LEU A 1 91 ? -1.437 2.564 -6.135 1.00 94.50 91 LEU A C 1
ATOM 738 O O . LEU A 1 91 ? -1.662 2.567 -4.921 1.00 94.50 91 LEU A O 1
ATOM 742 N N . SER A 1 92 ? -2.286 3.097 -7.023 1.00 94.06 92 SER A N 1
ATOM 743 C CA . SER A 1 92 ? -3.534 3.780 -6.652 1.00 94.06 92 SER A CA 1
ATOM 744 C C . SER A 1 92 ? -4.478 2.908 -5.811 1.00 94.06 92 SER A C 1
ATOM 746 O O . SER A 1 92 ? -5.091 3.401 -4.867 1.00 94.06 92 SER A O 1
ATOM 748 N N . TYR A 1 93 ? -4.524 1.590 -6.053 1.00 93.50 93 TYR A N 1
ATOM 749 C CA . TYR A 1 93 ? -5.312 0.644 -5.249 1.00 93.50 93 TYR A CA 1
ATOM 750 C C . TYR A 1 93 ? -4.900 0.639 -3.774 1.00 93.50 93 TYR A C 1
ATOM 752 O O . TYR A 1 93 ? -5.722 0.412 -2.883 1.00 93.50 93 TYR A O 1
ATOM 760 N N . ILE A 1 94 ? -3.614 0.867 -3.511 1.00 94.50 94 ILE A N 1
ATOM 761 C CA . ILE A 1 94 ? -3.060 0.906 -2.162 1.00 94.50 94 ILE A CA 1
ATOM 762 C C . ILE A 1 94 ? -3.254 2.295 -1.563 1.00 94.50 94 ILE A C 1
ATOM 764 O O . ILE A 1 94 ? -3.706 2.401 -0.425 1.00 94.50 94 ILE A O 1
ATOM 768 N N . SER A 1 95 ? -2.975 3.344 -2.336 1.00 93.19 95 SER A N 1
ATOM 769 C CA . SER A 1 95 ? -3.226 4.731 -1.946 1.00 93.19 95 SER A CA 1
ATOM 770 C C . SER A 1 95 ? -4.675 4.952 -1.513 1.00 93.19 95 SER A C 1
ATOM 772 O O . SER A 1 95 ? -4.915 5.431 -0.410 1.00 93.19 95 SER A O 1
ATOM 774 N N . TYR A 1 96 ? -5.641 4.472 -2.299 1.00 93.19 96 TYR A N 1
ATOM 775 C CA . TYR A 1 96 ? -7.066 4.557 -1.981 1.00 93.19 96 TYR A CA 1
ATOM 776 C C . TYR A 1 96 ? -7.434 3.849 -0.670 1.00 93.19 96 TYR A C 1
ATOM 778 O O . TYR A 1 96 ? -8.271 4.324 0.093 1.00 93.19 96 TYR A O 1
ATOM 786 N N . LEU A 1 97 ? -6.806 2.705 -0.376 1.00 94.12 97 LEU A N 1
ATOM 787 C CA . LEU A 1 97 ? -7.079 1.971 0.859 1.00 94.12 97 LEU A CA 1
ATOM 788 C C . LEU A 1 97 ? -6.623 2.745 2.101 1.00 94.12 97 LEU A C 1
ATOM 790 O O . LEU A 1 97 ? -7.289 2.693 3.139 1.00 94.12 97 LEU A O 1
ATOM 794 N N . PHE A 1 98 ? -5.440 3.353 2.031 1.00 91.44 98 PHE A N 1
ATOM 795 C CA . PHE A 1 98 ? -4.853 4.029 3.180 1.00 91.44 98 PHE A CA 1
ATOM 796 C C . PHE A 1 98 ? -5.311 5.476 3.314 1.00 91.44 98 PHE A C 1
ATOM 798 O O . PHE A 1 98 ? -5.401 5.930 4.455 1.00 91.44 98 PHE A O 1
ATOM 805 N N . ASP A 1 99 ? -5.638 6.144 2.204 1.00 92.50 99 ASP A N 1
ATOM 806 C CA . ASP A 1 99 ? -6.110 7.530 2.165 1.00 92.50 99 ASP A CA 1
ATOM 807 C C . ASP A 1 99 ? -5.177 8.431 2.996 1.00 92.50 99 ASP A C 1
ATOM 809 O O . ASP A 1 99 ? -5.535 8.921 4.074 1.00 92.50 99 ASP A O 1
ATOM 813 N N . ASP A 1 100 ? -3.904 8.471 2.586 1.00 94.31 100 ASP A N 1
ATOM 814 C CA . ASP A 1 100 ? -2.815 9.146 3.295 1.00 94.31 100 ASP A CA 1
ATOM 815 C C . ASP A 1 100 ? -1.770 9.697 2.313 1.00 94.31 100 ASP A C 1
ATOM 817 O O . ASP A 1 100 ? -1.089 8.936 1.619 1.00 94.31 100 ASP A O 1
ATOM 821 N N . ASP A 1 101 ? -1.592 11.019 2.323 1.00 93.38 101 ASP A N 1
ATOM 822 C CA . ASP A 1 101 ? -0.683 11.738 1.420 1.00 93.38 101 ASP A CA 1
ATOM 823 C C . ASP A 1 101 ? 0.774 11.255 1.512 1.00 93.38 101 ASP A C 1
ATOM 825 O O . ASP A 1 101 ? 1.534 11.334 0.545 1.00 93.38 101 ASP A O 1
ATOM 829 N N . GLY A 1 102 ? 1.203 10.753 2.676 1.00 93.44 102 GLY A N 1
ATOM 830 C CA . GLY A 1 102 ? 2.563 10.254 2.869 1.00 93.44 102 GLY A CA 1
ATOM 831 C C . GLY A 1 102 ? 2.844 8.999 2.042 1.00 93.44 102 GLY A C 1
ATOM 832 O O . GLY A 1 102 ? 3.971 8.793 1.580 1.00 93.44 102 GLY A O 1
ATOM 833 N N . ILE A 1 103 ? 1.819 8.175 1.817 1.00 94.69 103 ILE A N 1
ATOM 834 C CA . ILE A 1 103 ? 1.906 6.996 0.953 1.00 94.69 103 ILE A CA 1
ATOM 835 C C . ILE A 1 103 ? 1.963 7.415 -0.516 1.00 94.69 103 ILE A C 1
ATOM 837 O O . ILE A 1 103 ? 2.795 6.887 -1.256 1.00 94.69 103 ILE A O 1
ATOM 841 N N . ASP A 1 104 ? 1.182 8.413 -0.921 1.00 94.56 104 ASP A N 1
ATOM 842 C CA . ASP A 1 104 ? 1.213 8.939 -2.290 1.00 94.56 104 ASP A CA 1
ATOM 843 C C . ASP A 1 104 ? 2.563 9.563 -2.629 1.00 94.56 104 ASP A C 1
ATOM 845 O O . ASP A 1 104 ? 3.163 9.273 -3.667 1.00 94.56 104 ASP A O 1
ATOM 849 N N . GLN A 1 105 ? 3.111 10.359 -1.712 1.00 95.31 105 GLN A N 1
ATOM 850 C CA . GLN A 1 105 ? 4.449 10.925 -1.859 1.00 95.31 105 GLN A CA 1
ATOM 851 C C . GLN A 1 105 ? 5.519 9.837 -1.982 1.00 95.31 105 GLN A C 1
ATOM 853 O O . GLN A 1 105 ? 6.430 9.952 -2.810 1.00 95.31 105 GLN A O 1
ATOM 858 N N . LEU A 1 106 ? 5.414 8.769 -1.185 1.00 96.38 106 LEU A N 1
ATOM 859 C CA . LEU A 1 106 ? 6.317 7.626 -1.270 1.00 96.38 106 LEU A CA 1
ATOM 860 C C . LEU A 1 106 ? 6.225 6.940 -2.638 1.00 96.38 106 LEU A C 1
ATOM 862 O O . LEU A 1 106 ? 7.257 6.719 -3.274 1.00 96.38 106 LEU A O 1
ATOM 866 N N . HIS A 1 107 ? 5.013 6.625 -3.094 1.00 95.50 107 HIS A N 1
ATOM 867 C CA . HIS A 1 107 ? 4.777 5.978 -4.382 1.00 95.50 107 HIS A CA 1
ATOM 868 C C . HIS A 1 107 ? 5.339 6.818 -5.532 1.00 95.50 107 HIS A C 1
ATOM 870 O O . HIS A 1 107 ? 6.183 6.331 -6.287 1.00 95.50 107 HIS A O 1
ATOM 876 N N . ASN A 1 108 ? 5.000 8.107 -5.580 1.00 94.62 108 ASN A N 1
ATOM 877 C CA . ASN A 1 108 ? 5.493 9.046 -6.588 1.00 94.62 108 ASN A CA 1
ATOM 878 C C . ASN A 1 108 ? 7.024 9.129 -6.604 1.00 94.62 108 ASN A C 1
ATOM 880 O O . ASN A 1 108 ? 7.652 9.181 -7.665 1.00 94.62 108 ASN A O 1
ATOM 884 N N . LYS A 1 109 ? 7.659 9.116 -5.427 1.00 95.25 109 LYS A N 1
ATOM 885 C CA . LYS A 1 109 ? 9.121 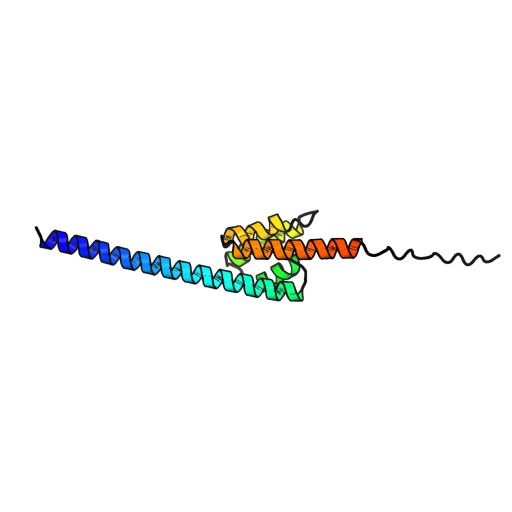9.106 -5.314 1.00 95.25 109 LYS A CA 1
ATOM 886 C C . LYS A 1 109 ? 9.723 7.822 -5.887 1.00 95.25 109 LYS A C 1
ATOM 888 O O . LYS A 1 109 ? 10.689 7.897 -6.644 1.00 95.25 109 LYS A O 1
ATOM 893 N N . CYS A 1 110 ? 9.174 6.661 -5.544 1.00 94.06 110 CYS A N 1
ATOM 894 C CA . CYS A 1 110 ? 9.645 5.371 -6.050 1.00 94.06 110 CYS A CA 1
ATOM 895 C C . CYS A 1 110 ? 9.474 5.253 -7.569 1.00 94.06 110 CYS A C 1
ATOM 897 O O . CYS A 1 110 ? 10.412 4.840 -8.248 1.00 94.06 110 CYS A O 1
ATOM 899 N N . ILE A 1 111 ? 8.330 5.687 -8.101 1.00 93.19 111 ILE A N 1
ATOM 900 C CA . ILE A 1 111 ? 8.050 5.731 -9.540 1.00 93.19 111 ILE A CA 1
ATOM 901 C C . ILE A 1 111 ? 9.103 6.578 -10.263 1.00 93.19 111 ILE A C 1
ATOM 903 O O . ILE A 1 111 ? 9.762 6.087 -11.179 1.00 93.19 111 ILE A O 1
ATOM 907 N N . LYS A 1 112 ? 9.352 7.813 -9.804 1.00 93.06 112 LYS A N 1
ATOM 908 C CA . LYS A 1 112 ? 10.383 8.695 -10.385 1.00 93.06 112 LYS A CA 1
ATOM 909 C C . LYS A 1 112 ? 11.772 8.054 -10.399 1.00 93.06 112 LYS A C 1
ATOM 911 O O . LYS A 1 112 ? 12.495 8.186 -11.383 1.00 93.06 112 LYS A O 1
ATOM 916 N N . ILE A 1 113 ? 12.143 7.353 -9.326 1.00 92.44 113 ILE A N 1
ATOM 917 C CA . ILE A 1 113 ? 13.427 6.645 -9.241 1.00 92.44 113 ILE A CA 1
ATOM 918 C C . ILE A 1 113 ? 13.512 5.541 -10.303 1.00 92.44 113 ILE A C 1
ATOM 920 O O . ILE A 1 113 ? 14.515 5.465 -11.009 1.00 92.44 113 ILE A O 1
ATOM 924 N N . VAL A 1 114 ? 12.470 4.716 -10.445 1.00 90.88 114 VAL A N 1
ATOM 925 C CA . VAL A 1 114 ? 12.438 3.635 -11.445 1.00 90.88 114 VAL A CA 1
ATOM 926 C C . VAL A 1 114 ? 12.506 4.190 -12.868 1.00 90.88 114 VAL A C 1
ATOM 928 O O . VAL A 1 114 ? 13.267 3.675 -13.688 1.00 90.88 114 VAL A O 1
ATOM 931 N N . TRP A 1 115 ? 11.766 5.261 -13.168 1.00 90.00 115 TRP A N 1
ATOM 932 C CA . TRP A 1 115 ? 11.818 5.906 -14.482 1.00 90.00 115 TRP A CA 1
ATOM 933 C C . TRP A 1 115 ? 13.200 6.461 -14.803 1.00 90.00 115 TRP A C 1
ATOM 935 O O . TRP A 1 115 ? 13.696 6.232 -15.905 1.00 90.00 115 TRP A O 1
ATOM 945 N N . LYS A 1 116 ? 13.847 7.119 -13.835 1.00 89.38 116 LYS A N 1
ATOM 946 C CA . LYS A 1 116 ? 15.215 7.614 -14.005 1.00 89.38 116 LYS A CA 1
ATOM 947 C C . LYS A 1 116 ? 16.186 6.470 -14.305 1.00 89.38 116 LYS A C 1
ATOM 949 O O . LYS A 1 116 ? 16.904 6.532 -15.292 1.00 89.38 116 LYS A O 1
ATOM 954 N N . MET A 1 117 ? 16.125 5.379 -13.537 1.00 87.44 117 MET A N 1
ATOM 955 C CA . MET A 1 117 ? 16.960 4.195 -13.786 1.00 87.44 117 MET A CA 1
ATOM 956 C C . MET A 1 117 ? 16.746 3.612 -15.190 1.00 87.44 117 MET A C 1
ATOM 958 O O . MET A 1 117 ? 17.704 3.207 -15.838 1.00 87.44 117 MET A O 1
ATOM 962 N N . ARG A 1 118 ? 15.506 3.590 -15.698 1.00 84.75 118 ARG A N 1
ATOM 963 C CA . ARG A 1 118 ? 15.219 3.121 -17.066 1.00 84.75 118 ARG A CA 1
ATOM 964 C C . ARG A 1 118 ? 15.780 4.030 -18.146 1.00 84.75 118 ARG A C 1
ATOM 966 O O . ARG A 1 118 ? 16.206 3.529 -19.182 1.00 84.75 118 ARG A O 1
ATOM 973 N N . GLN A 1 119 ? 15.723 5.341 -17.938 1.00 83.25 119 GLN A N 1
ATOM 974 C CA . GLN A 1 119 ? 16.305 6.308 -18.865 1.00 83.25 119 GLN A CA 1
ATOM 975 C C . GLN A 1 119 ? 17.826 6.163 -18.900 1.00 83.25 119 GLN A C 1
ATOM 977 O O . GLN A 1 119 ? 18.386 6.055 -19.985 1.00 83.25 119 GLN A O 1
ATOM 982 N N . ASP A 1 120 ? 18.458 6.045 -17.731 1.00 79.94 120 ASP A N 1
ATOM 983 C CA . ASP A 1 120 ? 19.906 5.865 -17.610 1.00 79.94 120 ASP A CA 1
ATOM 984 C C . ASP A 1 120 ? 20.376 4.570 -18.304 1.00 79.94 120 ASP A C 1
ATOM 986 O O . ASP A 1 120 ? 21.365 4.584 -19.030 1.00 79.94 120 ASP A O 1
ATOM 990 N N . VAL A 1 121 ? 19.635 3.459 -18.168 1.00 75.44 121 VAL A N 1
ATOM 991 C CA . VAL A 1 121 ? 19.940 2.193 -18.871 1.00 75.44 121 VAL A CA 1
ATOM 992 C C . VAL A 1 121 ? 19.811 2.332 -20.389 1.00 75.44 121 VAL A C 1
ATOM 994 O O . VAL A 1 121 ? 20.633 1.796 -21.124 1.00 75.44 121 VAL A O 1
ATOM 997 N N . LYS A 1 122 ? 18.797 3.056 -20.878 1.00 70.06 122 LYS A N 1
ATOM 998 C CA . LYS A 1 122 ? 18.614 3.298 -22.320 1.00 70.06 122 LYS A CA 1
ATOM 999 C C . LYS A 1 122 ? 19.659 4.249 -22.909 1.00 70.06 122 LYS A C 1
ATOM 1001 O O . LYS A 1 122 ? 19.845 4.237 -24.120 1.00 70.06 122 LYS A O 1
ATOM 1006 N N . ALA A 1 123 ? 20.297 5.072 -22.079 1.00 66.62 123 ALA A N 1
ATOM 1007 C CA . ALA A 1 123 ? 21.324 6.026 -22.485 1.00 66.62 123 ALA A CA 1
ATOM 1008 C C . ALA A 1 123 ? 22.735 5.412 -22.563 1.00 66.62 123 ALA A C 1
ATOM 1010 O O . ALA A 1 123 ? 23.665 6.095 -22.991 1.00 66.62 123 ALA A O 1
ATOM 1011 N N . LEU A 1 124 ? 22.914 4.145 -22.167 1.00 56.56 124 LEU A N 1
ATOM 1012 C CA . LEU A 1 124 ? 24.172 3.433 -22.385 1.00 56.56 124 LEU A CA 1
ATOM 1013 C C . LEU A 1 124 ? 24.361 3.182 -23.891 1.00 56.56 124 LEU A C 1
ATOM 1015 O O . LEU A 1 124 ? 23.408 2.752 -24.549 1.00 56.56 124 LEU A O 1
ATOM 1019 N N . PRO A 1 125 ? 25.557 3.443 -24.456 1.00 53.59 125 PRO A N 1
ATOM 1020 C CA . PRO A 1 125 ? 25.823 3.136 -25.853 1.00 53.59 125 PRO A CA 1
ATOM 1021 C C . PRO A 1 125 ? 25.573 1.646 -26.078 1.00 53.59 125 PRO A C 1
ATOM 1023 O O . PRO A 1 125 ? 26.014 0.808 -25.287 1.00 53.59 125 PRO A O 1
ATOM 1026 N N . LYS A 1 126 ? 24.836 1.316 -27.145 1.00 59.56 126 LYS A N 1
ATOM 1027 C CA . LYS A 1 126 ? 24.776 -0.065 -27.620 1.00 59.56 126 LYS A CA 1
ATOM 1028 C C . LYS A 1 126 ? 26.216 -0.465 -27.909 1.00 59.56 126 LYS A C 1
ATOM 1030 O O . LYS A 1 126 ? 26.883 0.214 -28.684 1.00 59.56 126 LYS A O 1
ATOM 1035 N N . ILE A 1 127 ? 26.695 -1.506 -27.240 1.00 61.50 127 ILE A N 1
ATOM 1036 C CA . ILE A 1 127 ? 27.913 -2.184 -27.664 1.00 61.50 127 ILE A CA 1
ATOM 1037 C C . ILE A 1 127 ? 27.555 -2.711 -29.053 1.00 61.50 127 ILE A C 1
ATOM 1039 O O . ILE A 1 127 ? 26.726 -3.609 -29.170 1.00 61.50 127 ILE A O 1
ATOM 1043 N N . GLU A 1 128 ? 28.027 -2.034 -30.099 1.00 52.97 128 GLU A N 1
ATOM 1044 C CA . GLU A 1 128 ? 28.031 -2.609 -31.436 1.00 52.97 128 GLU A CA 1
ATOM 1045 C C . GLU A 1 128 ? 28.928 -3.835 -31.337 1.00 52.97 128 GLU A C 1
ATOM 1047 O O . GLU A 1 128 ? 30.125 -3.716 -31.067 1.00 52.97 128 GLU A O 1
ATOM 1052 N N . ASP A 1 129 ? 28.324 -5.012 -31.468 1.00 54.03 129 ASP A N 1
ATOM 1053 C CA . ASP A 1 129 ? 29.058 -6.236 -31.727 1.00 54.03 129 ASP A CA 1
ATOM 1054 C C . ASP A 1 129 ? 29.785 -6.009 -33.058 1.00 54.03 129 ASP A C 1
ATOM 1056 O O . ASP A 1 129 ? 29.185 -6.088 -34.128 1.00 54.03 129 ASP A O 1
ATOM 1060 N N . THR A 1 130 ? 31.061 -5.619 -33.000 1.00 48.56 130 THR A N 1
ATOM 1061 C CA . THR A 1 130 ? 31.911 -5.537 -34.185 1.00 48.56 130 THR A CA 1
ATOM 1062 C C . THR A 1 130 ? 32.080 -6.946 -34.722 1.00 48.56 130 THR A C 1
ATOM 1064 O O . THR A 1 130 ? 32.918 -7.713 -34.241 1.00 48.56 130 THR A O 1
ATOM 1067 N N . GLU A 1 131 ? 31.247 -7.277 -35.707 1.00 51.88 131 GLU A N 1
ATO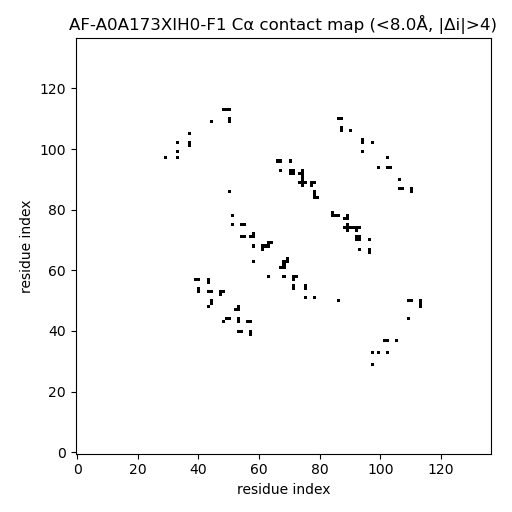M 1068 C CA . GLU A 1 131 ? 31.466 -8.353 -36.659 1.00 51.88 131 GLU A CA 1
ATOM 1069 C C . GLU A 1 131 ? 32.900 -8.223 -37.173 1.00 51.88 131 GLU A C 1
ATOM 1071 O O . GLU A 1 131 ? 33.259 -7.303 -37.908 1.00 51.88 131 GLU A O 1
ATOM 1076 N N . THR A 1 132 ? 33.761 -9.115 -36.691 1.00 46.00 132 THR A N 1
ATOM 1077 C CA . THR A 1 132 ? 35.108 -9.266 -37.218 1.00 46.00 132 THR A CA 1
ATOM 1078 C C . THR A 1 132 ? 34.945 -10.028 -38.525 1.00 46.00 132 THR A C 1
ATOM 1080 O O . THR A 1 132 ? 34.887 -11.256 -38.527 1.00 46.00 132 THR A O 1
ATOM 1083 N N . GLU A 1 133 ? 34.803 -9.300 -39.634 1.00 48.56 133 GLU A N 1
ATOM 1084 C CA . GLU A 1 133 ? 35.127 -9.842 -40.950 1.00 48.56 133 GLU A CA 1
ATOM 1085 C C . GLU A 1 133 ? 36.626 -10.173 -40.955 1.00 48.56 133 GLU A C 1
ATOM 1087 O O . GLU A 1 133 ? 37.477 -9.356 -41.307 1.00 48.56 133 GLU A O 1
ATOM 1092 N N . GLU A 1 134 ? 36.967 -11.392 -40.534 1.00 46.53 134 GLU A N 1
ATOM 1093 C CA . GLU A 1 134 ? 38.203 -12.026 -40.974 1.00 46.53 134 GLU A CA 1
ATOM 1094 C C . GLU A 1 134 ? 38.047 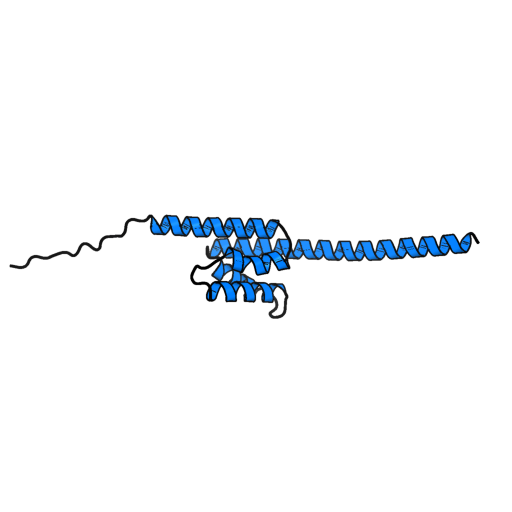-12.343 -42.465 1.00 46.53 134 GLU A C 1
ATOM 1096 O O . GLU A 1 134 ? 37.548 -13.394 -42.868 1.00 46.53 134 GLU A O 1
ATOM 1101 N N . GLY A 1 135 ? 38.451 -11.377 -43.291 1.00 41.19 135 GLY A N 1
ATOM 1102 C CA . GLY A 1 135 ? 38.700 -11.574 -44.710 1.00 41.19 135 GLY A CA 1
ATOM 1103 C C . GLY A 1 135 ? 39.796 -12.618 -44.899 1.00 41.19 135 GLY A C 1
ATOM 1104 O O . GLY A 1 135 ? 40.985 -12.317 -44.813 1.00 41.19 135 GLY A O 1
ATOM 1105 N N . LEU A 1 136 ? 39.372 -13.853 -45.154 1.00 46.84 136 LEU A N 1
ATOM 1106 C CA . LEU A 1 136 ? 40.203 -14.942 -45.639 1.00 46.84 136 LEU A CA 1
ATOM 1107 C C . LEU A 1 136 ? 39.968 -15.069 -47.148 1.00 46.84 136 LEU A C 1
ATOM 1109 O O . LEU A 1 136 ? 39.012 -15.723 -47.566 1.00 46.84 136 LEU A O 1
ATOM 1113 N N . SER A 1 137 ? 40.807 -14.409 -47.952 1.00 49.06 137 SER A N 1
ATOM 1114 C CA . SER A 1 137 ? 41.248 -14.816 -49.304 1.00 49.06 137 SER A CA 1
ATOM 1115 C C . SER A 1 137 ? 42.279 -13.839 -49.856 1.00 49.06 137 SER A C 1
ATOM 1117 O O . SER A 1 137 ? 41.976 -12.628 -49.898 1.00 49.06 137 SER A O 1
#

Radius of gyration: 25.95 Å; Cα contacts (8 Å, |Δi|>4): 78; chains: 1; bounding box: 79×36×87 Å

Secondary structure (DSSP, 8-state):
-HHHHHHHHHHHHHHHHHHHHHHHHHHHHHHHHHHHHHHHHHHHHHHH--HHHHHHHHHHHS-TTSHHHHHHHHHHHHHHH-TT--HHHHHHHHHHHH--HHHHHHHHHHHHHHHHHHHHHHTSPP-----------

Foldseek 3Di:
DVVVVVVVVVVVVVVVVVVVVVVVVVVVVLVVVVVVCLVQLVVQCVVPVDNLSSLVVVLVPDDCPDLQNVLSVQLNVCQVPDPVSPQVVSCVSNCVVSVDVSSVVSSVVSVVSSVVVVVVVVPPDPPPPPPPPPDDD

pLDDT: mean 83.65, std 14.78, range [41.19, 96.38]

Solvent-accessible surface area (backbone atoms only — not comparable to full-atom values): 7824 Å² total; per-residue (Å²): 117,67,70,62,54,52,53,51,51,53,53,53,53,55,52,50,53,53,53,50,51,52,52,52,52,52,52,54,51,50,52,53,51,50,52,52,48,54,54,51,49,51,55,39,30,72,73,61,68,34,70,68,63,23,47,56,57,52,42,72,73,40,56,85,86,37,68,68,27,48,23,44,50,53,15,49,52,48,34,76,72,34,93,78,54,50,57,66,69,18,48,42,44,43,39,66,73,65,69,47,70,72,54,47,53,49,50,56,50,53,52,54,51,48,52,48,53,53,50,56,60,69,68,50,78,78,80,72,81,77,78,76,80,77,84,85,128

Mean predicted aligned error: 10.44 Å

Organism: NCBI:txid39488

Sequence (137 aa):
MQDLIIYFGVGIASAGTVVGLIAFCLHRKKKKKVAFYIESFNNYFRKNRDIRLTMLSMLKKYKKRSKEAQALKAGLYYLDNSILQDYDSALSYISYLFDDDGIDQLHNKCIKIVWKMRQDVKALPKIEDTETEEGLS